Protein AF-A0ABD0PB52-F1 (afdb_monomer)

Radius of gyration: 10.65 Å; Cα contacts (8 Å, |Δi|>4): 50; chains: 1; bounding box: 21×19×26 Å

Organism: Cirrhinus mrigala (NCBI:txid683832)

Structure (mmCIF, N/CA/C/O backbone):
data_AF-A0ABD0PB52-F1
#
_entry.id   AF-A0ABD0PB52-F1
#
loop_
_atom_site.group_PDB
_atom_site.id
_atom_site.type_symbol
_atom_site.label_atom_id
_atom_site.label_alt_id
_atom_site.label_comp_id
_atom_site.label_asym_id
_atom_site.label_entity_id
_atom_site.label_seq_id
_atom_site.pdbx_PDB_ins_code
_atom_site.Cartn_x
_atom_site.Cartn_y
_atom_site.Cartn_z
_atom_site.occupancy
_atom_site.B_iso_or_equiv
_atom_site.auth_seq_id
_atom_site.auth_comp_id
_atom_site.auth_asym_id
_atom_site.auth_atom_id
_atom_site.pdbx_PDB_model_num
ATOM 1 N N . ASP A 1 1 ? -3.536 -10.248 -4.142 1.00 84.56 1 ASP A N 1
ATOM 2 C CA . ASP A 1 1 ? -4.149 -8.966 -4.551 1.00 84.56 1 ASP A CA 1
ATOM 3 C C . ASP A 1 1 ? -4.177 -7.948 -3.421 1.00 84.56 1 ASP A C 1
ATOM 5 O O . ASP A 1 1 ? -4.557 -8.278 -2.295 1.00 84.56 1 ASP A O 1
ATOM 9 N N . THR A 1 2 ? -3.773 -6.711 -3.719 1.00 90.44 2 THR A N 1
ATOM 10 C CA . THR A 1 2 ? -3.696 -5.588 -2.764 1.00 90.44 2 THR A CA 1
ATOM 11 C C . THR A 1 2 ? -5.046 -5.284 -2.118 1.00 90.44 2 THR A C 1
ATOM 13 O O . THR A 1 2 ? -5.127 -5.109 -0.903 1.00 90.44 2 THR A O 1
ATOM 16 N N . LEU A 1 3 ? -6.127 -5.303 -2.903 1.00 93.00 3 LEU A N 1
ATOM 17 C CA . LEU A 1 3 ? -7.479 -5.020 -2.413 1.00 93.00 3 LEU A CA 1
ATOM 18 C C . LEU A 1 3 ? -7.957 -6.067 -1.398 1.00 93.00 3 LEU A C 1
ATOM 20 O O . LEU A 1 3 ? -8.553 -5.716 -0.385 1.00 93.00 3 LEU A O 1
ATOM 24 N N . THR A 1 4 ? -7.626 -7.347 -1.597 1.00 94.12 4 THR A N 1
ATOM 25 C CA . THR A 1 4 ? -7.940 -8.408 -0.626 1.00 94.12 4 THR A CA 1
ATOM 26 C C . THR A 1 4 ? -7.190 -8.214 0.693 1.00 94.12 4 THR A C 1
ATOM 28 O O . THR A 1 4 ? -7.746 -8.468 1.761 1.00 94.12 4 THR A O 1
ATOM 31 N N . LEU A 1 5 ? -5.934 -7.754 0.647 1.00 93.38 5 LEU A N 1
ATOM 32 C CA . LEU A 1 5 ? -5.164 -7.434 1.854 1.00 93.38 5 LEU A CA 1
ATOM 33 C C . LEU A 1 5 ? -5.764 -6.241 2.605 1.00 93.38 5 LEU A C 1
ATOM 35 O O . LEU A 1 5 ? -5.893 -6.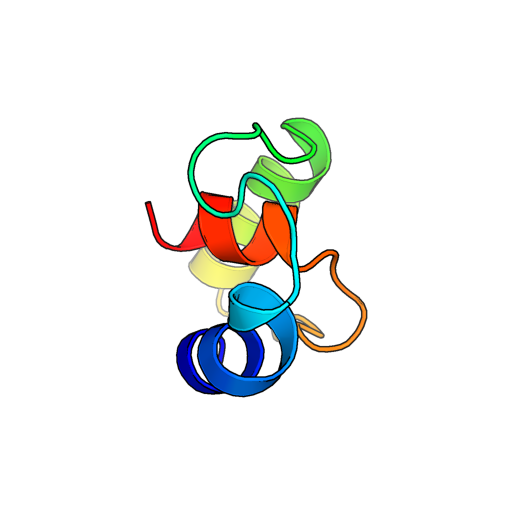302 3.830 1.00 93.38 5 LEU A O 1
ATOM 39 N N . LEU A 1 6 ? -6.179 -5.201 1.881 1.00 94.88 6 LEU A N 1
ATOM 40 C CA . LEU A 1 6 ? -6.857 -4.038 2.454 1.00 94.88 6 LEU A CA 1
ATOM 41 C C . LEU A 1 6 ? -8.213 -4.408 3.060 1.00 94.88 6 LEU A C 1
ATOM 43 O O . LEU A 1 6 ? -8.513 -3.968 4.165 1.00 94.88 6 LEU A O 1
ATOM 47 N N . LEU A 1 7 ? -8.987 -5.285 2.420 1.00 94.19 7 LEU A N 1
ATOM 48 C CA . LEU A 1 7 ? -10.239 -5.783 2.989 1.00 94.19 7 LEU A CA 1
ATOM 49 C C . LEU A 1 7 ? -10.004 -6.558 4.295 1.00 94.19 7 LEU A C 1
ATOM 51 O O . LEU A 1 7 ? -10.732 -6.378 5.264 1.00 94.19 7 LEU A O 1
ATOM 55 N N . ARG A 1 8 ? -8.971 -7.409 4.350 1.00 93.31 8 ARG A N 1
ATOM 56 C CA . ARG A 1 8 ? -8.698 -8.247 5.531 1.00 93.31 8 ARG A CA 1
ATOM 57 C C . ARG A 1 8 ? -8.081 -7.478 6.698 1.00 93.31 8 ARG A C 1
ATOM 59 O O . ARG A 1 8 ? -8.403 -7.773 7.844 1.00 93.31 8 ARG A O 1
ATOM 66 N N . LYS A 1 9 ? -7.160 -6.548 6.425 1.00 93.50 9 LYS A N 1
ATOM 67 C CA . LYS A 1 9 ? -6.364 -5.864 7.463 1.00 93.50 9 LYS A CA 1
ATOM 68 C C . LYS A 1 9 ? -6.682 -4.370 7.596 1.00 93.50 9 LYS A C 1
ATOM 70 O O . LYS A 1 9 ? -6.561 -3.812 8.683 1.00 93.50 9 LYS A O 1
ATOM 75 N N . GLY A 1 10 ? -7.081 -3.715 6.509 1.00 92.44 10 GLY A N 1
ATOM 76 C CA . GLY A 1 10 ? -7.331 -2.271 6.460 1.00 92.44 10 GLY A CA 1
ATOM 77 C C . GLY A 1 10 ? -8.549 -1.836 7.270 1.00 92.44 10 GLY A C 1
ATOM 78 O O . GLY A 1 10 ? -8.493 -0.780 7.889 1.00 92.44 10 GLY A O 1
ATOM 79 N N . LEU A 1 11 ? -9.592 -2.671 7.357 1.00 92.00 11 LEU A N 1
ATOM 80 C CA . LEU A 1 11 ? -10.801 -2.384 8.149 1.00 92.00 11 LEU A CA 1
ATOM 81 C C . LEU A 1 11 ? -10.517 -2.178 9.645 1.00 92.00 11 LEU A C 1
ATOM 83 O O . LEU A 1 11 ? -11.218 -1.419 10.304 1.00 92.00 11 LEU A O 1
ATOM 87 N N . TYR A 1 12 ? -9.476 -2.828 10.168 1.00 94.31 12 TYR A N 1
ATOM 88 C CA . TYR A 1 12 ? -9.065 -2.736 11.573 1.00 94.31 12 TYR A CA 1
ATOM 89 C C . TYR A 1 12 ? -7.886 -1.777 11.787 1.00 94.31 12 TYR A C 1
ATOM 91 O O . TYR A 1 12 ? -7.344 -1.696 12.887 1.00 94.31 12 TYR A O 1
ATOM 99 N N . THR A 1 13 ? -7.447 -1.074 10.740 1.00 95.12 13 THR A N 1
ATOM 100 C CA . THR A 1 13 ? -6.294 -0.173 10.805 1.00 95.12 13 THR A CA 1
ATOM 101 C C . THR A 1 13 ? -6.771 1.270 10.939 1.00 95.12 13 THR A C 1
ATOM 103 O O . THR A 1 13 ? -7.327 1.847 10.004 1.00 95.12 13 THR A O 1
ATOM 106 N N . GLU A 1 14 ? -6.518 1.889 12.091 1.00 95.50 14 GLU A N 1
ATOM 107 C CA . GLU A 1 14 ? -6.901 3.282 12.315 1.00 95.50 14 GLU A CA 1
ATOM 108 C C . GLU A 1 14 ? -6.198 4.232 11.333 1.00 95.50 14 GLU A C 1
ATOM 110 O O . GLU A 1 14 ? -4.972 4.222 11.161 1.00 95.50 14 GLU A O 1
ATOM 115 N N . GLY A 1 15 ? -6.992 5.103 10.708 1.00 94.38 15 GLY A N 1
ATOM 116 C CA . GLY A 1 15 ? -6.487 6.094 9.767 1.00 94.38 15 GLY A CA 1
ATOM 117 C C . GLY A 1 15 ? -6.025 5.492 8.441 1.00 94.38 15 GLY A C 1
ATOM 118 O O . GLY A 1 15 ? -5.227 6.128 7.752 1.00 94.38 15 GLY A O 1
ATOM 119 N N . ILE A 1 16 ? -6.512 4.302 8.073 1.00 94.75 16 ILE A N 1
ATOM 120 C CA . ILE A 1 16 ? -6.377 3.758 6.718 1.00 94.75 16 ILE A CA 1
ATOM 121 C C . ILE A 1 16 ? -6.827 4.806 5.682 1.00 94.75 16 ILE A C 1
ATOM 123 O O . ILE A 1 16 ? -7.787 5.539 5.913 1.00 94.75 16 ILE A O 1
ATOM 127 N N . PHE A 1 17 ? -6.078 4.949 4.586 1.00 94.12 17 PHE A N 1
ATOM 128 C CA . PHE A 1 17 ? -6.207 6.009 3.564 1.00 94.12 17 PHE A CA 1
ATOM 129 C C . PHE A 1 17 ? -5.927 7.455 4.020 1.00 94.12 17 PHE A C 1
ATOM 131 O O . PHE A 1 17 ? -5.523 8.272 3.191 1.00 94.12 17 PHE A O 1
ATOM 138 N N . ARG A 1 18 ? -6.060 7.778 5.313 1.00 94.88 18 ARG A N 1
ATOM 139 C CA . ARG A 1 18 ? -5.760 9.110 5.873 1.00 94.88 18 ARG A CA 1
ATOM 140 C C . ARG A 1 18 ? -4.275 9.300 6.183 1.00 94.88 18 ARG A C 1
ATOM 142 O O . ARG A 1 18 ? -3.719 10.360 5.920 1.00 94.88 18 ARG A O 1
ATOM 149 N N . ARG A 1 19 ? -3.641 8.299 6.795 1.00 93.56 19 ARG A N 1
ATOM 150 C CA . ARG A 1 19 ? -2.221 8.341 7.166 1.00 93.56 19 ARG A CA 1
ATOM 151 C C . ARG A 1 19 ? -1.364 8.107 5.930 1.00 93.56 19 ARG A C 1
ATOM 153 O O . ARG A 1 19 ? -1.665 7.212 5.149 1.00 93.56 19 ARG A O 1
ATOM 160 N N . ALA A 1 20 ? -0.289 8.877 5.802 1.00 92.19 20 ALA A N 1
ATOM 161 C CA . ALA A 1 20 ? 0.723 8.633 4.787 1.00 92.19 20 ALA A CA 1
ATOM 162 C C . ALA A 1 20 ? 1.581 7.418 5.169 1.00 92.19 20 ALA A C 1
ATOM 164 O O . ALA A 1 20 ? 2.008 7.267 6.320 1.00 92.19 20 ALA A O 1
ATOM 165 N N . GLY A 1 21 ? 1.833 6.558 4.190 1.00 90.25 21 GLY A N 1
ATOM 166 C CA . GLY A 1 21 ? 2.824 5.498 4.251 1.00 90.25 21 GLY A CA 1
ATOM 167 C C . GLY A 1 21 ? 4.243 6.046 4.118 1.00 90.25 21 GLY A C 1
ATOM 168 O O . GLY A 1 21 ? 4.482 7.236 3.913 1.00 90.25 21 GLY A O 1
ATOM 169 N N . ASN A 1 22 ? 5.226 5.157 4.230 1.00 94.56 22 ASN A N 1
ATOM 170 C CA . ASN A 1 22 ? 6.619 5.534 4.030 1.00 94.56 22 ASN A CA 1
ATOM 171 C C . ASN A 1 22 ? 6.857 5.924 2.557 1.00 94.56 22 ASN A C 1
ATOM 173 O O . ASN A 1 22 ? 6.810 5.073 1.671 1.00 94.56 22 ASN A O 1
ATOM 177 N N . ALA A 1 23 ? 7.163 7.199 2.301 1.00 95.62 23 ALA A N 1
ATOM 178 C CA . ALA A 1 23 ? 7.328 7.742 0.950 1.00 95.62 23 ALA A CA 1
ATOM 179 C C . ALA A 1 23 ? 8.506 7.142 0.159 1.00 95.62 23 ALA A C 1
ATOM 181 O O . ALA A 1 23 ? 8.499 7.169 -1.073 1.00 95.62 23 ALA A O 1
ATOM 182 N N . ARG A 1 24 ? 9.544 6.627 0.831 1.00 96.12 24 ARG A N 1
ATOM 183 C CA . ARG A 1 24 ? 10.636 5.905 0.163 1.00 96.12 24 ARG A CA 1
ATOM 184 C C . ARG A 1 24 ? 10.159 4.526 -0.281 1.00 96.12 24 ARG A C 1
ATOM 186 O O . ARG A 1 24 ? 10.239 4.225 -1.465 1.00 96.12 24 ARG A O 1
ATOM 193 N N . ALA A 1 25 ? 9.583 3.756 0.642 1.00 95.38 25 ALA A N 1
ATOM 194 C CA . ALA A 1 25 ? 9.058 2.425 0.343 1.00 95.38 25 ALA A CA 1
ATOM 195 C C . ALA A 1 25 ? 7.955 2.475 -0.730 1.00 95.38 25 ALA A C 1
ATOM 197 O O . ALA A 1 25 ? 7.902 1.622 -1.608 1.00 95.38 25 ALA A O 1
ATOM 198 N N . LEU A 1 26 ? 7.112 3.515 -0.715 1.00 95.88 26 LEU A N 1
ATOM 199 C CA . LEU A 1 26 ? 6.058 3.702 -1.714 1.00 95.88 26 LEU A CA 1
ATOM 200 C C . LEU A 1 26 ? 6.641 3.897 -3.117 1.00 95.88 26 LEU A C 1
ATOM 202 O O . LEU A 1 26 ? 6.132 3.328 -4.078 1.00 95.88 26 LEU A O 1
ATOM 206 N N . ARG A 1 27 ? 7.708 4.696 -3.233 1.00 96.56 27 ARG A N 1
ATOM 207 C CA . ARG A 1 27 ? 8.405 4.924 -4.504 1.00 96.56 27 ARG A CA 1
ATOM 208 C C . ARG A 1 27 ? 9.093 3.659 -5.005 1.00 96.56 27 ARG A C 1
ATOM 210 O O . ARG A 1 27 ? 8.958 3.346 -6.180 1.00 96.56 27 ARG A O 1
ATOM 217 N N . GLU A 1 28 ? 9.779 2.936 -4.124 1.00 96.12 28 GLU A N 1
ATOM 218 C CA . GLU A 1 28 ? 10.462 1.682 -4.465 1.00 96.12 28 GLU A CA 1
ATOM 219 C C . GLU A 1 28 ? 9.467 0.617 -4.954 1.00 96.12 28 GLU A C 1
ATOM 221 O O . GLU A 1 28 ? 9.676 0.040 -6.018 1.00 96.12 28 GLU A O 1
ATOM 226 N N . ILE A 1 29 ? 8.342 0.423 -4.256 1.00 95.31 29 ILE A N 1
ATOM 227 C CA . ILE A 1 29 ? 7.300 -0.527 -4.682 1.00 95.31 29 ILE A CA 1
ATOM 228 C C . ILE A 1 29 ? 6.666 -0.098 -6.008 1.00 95.31 29 ILE A C 1
ATOM 230 O O . ILE A 1 29 ? 6.484 -0.934 -6.888 1.00 95.31 29 ILE A O 1
ATOM 234 N N . LYS A 1 30 ? 6.341 1.192 -6.184 1.00 95.31 30 LYS A N 1
ATOM 235 C CA . LYS A 1 30 ? 5.790 1.693 -7.457 1.00 95.31 30 LYS A CA 1
ATOM 236 C C . LYS A 1 30 ? 6.748 1.433 -8.623 1.00 95.31 30 LYS A C 1
ATOM 238 O O . LYS A 1 30 ? 6.292 1.002 -9.674 1.00 95.31 30 LYS A O 1
ATOM 243 N N . ALA A 1 31 ? 8.049 1.658 -8.434 1.00 96.94 31 ALA A N 1
ATOM 244 C CA . ALA A 1 31 ? 9.057 1.372 -9.453 1.00 96.94 31 ALA A CA 1
ATOM 245 C C . ALA A 1 31 ? 9.117 -0.126 -9.788 1.00 96.94 31 ALA A C 1
ATOM 247 O O . ALA A 1 31 ? 8.983 -0.486 -10.950 1.00 96.94 31 ALA A O 1
ATOM 248 N N . GLN A 1 32 ? 9.203 -0.996 -8.776 1.00 96.00 32 GLN A N 1
ATOM 249 C CA . GLN A 1 32 ? 9.225 -2.449 -8.978 1.00 96.00 32 GLN A CA 1
ATOM 250 C C . GLN A 1 32 ? 7.996 -2.945 -9.749 1.00 96.00 32 GLN A C 1
ATOM 252 O O . GLN A 1 32 ? 8.132 -3.703 -10.704 1.00 96.00 32 GLN A O 1
ATOM 257 N N . LEU A 1 33 ? 6.803 -2.475 -9.379 1.00 94.50 33 LEU A N 1
ATOM 258 C CA . LEU A 1 33 ? 5.569 -2.845 -10.073 1.00 94.50 33 LEU A CA 1
ATOM 259 C C . LEU A 1 33 ? 5.543 -2.343 -11.522 1.00 94.50 33 LEU A C 1
ATOM 261 O O . LEU A 1 33 ? 5.086 -3.07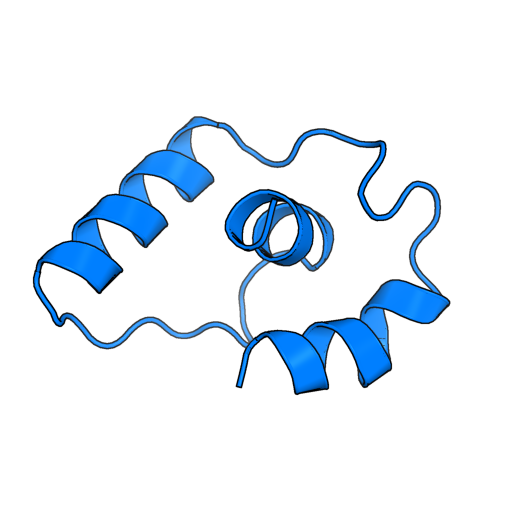1 -12.400 1.00 94.50 33 LEU A O 1
ATOM 265 N N . ASN A 1 34 ? 6.046 -1.132 -11.783 1.00 96.25 34 ASN A N 1
ATOM 266 C CA . ASN A 1 34 ? 6.146 -0.589 -13.141 1.00 96.25 34 ASN A CA 1
ATOM 267 C C . ASN A 1 34 ? 7.132 -1.379 -14.014 1.00 96.25 34 ASN A C 1
ATOM 269 O O . ASN A 1 34 ? 6.899 -1.518 -15.212 1.00 96.25 34 ASN A O 1
ATOM 273 N N . ASP A 1 35 ? 8.183 -1.933 -13.411 1.00 97.56 35 ASP A N 1
ATOM 274 C CA . ASP A 1 35 ? 9.166 -2.785 -14.086 1.00 97.56 35 ASP A CA 1
ATOM 27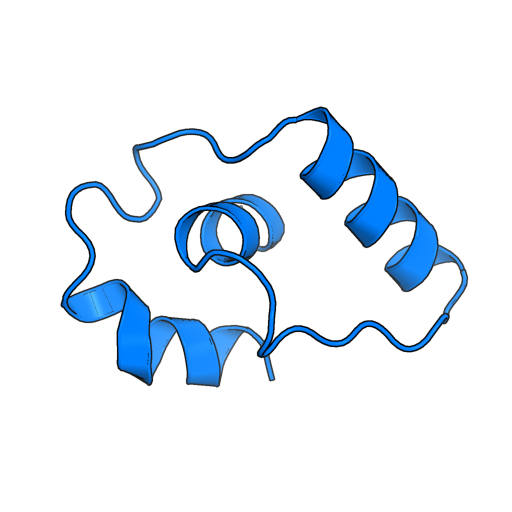5 C C . ASP A 1 35 ? 8.685 -4.246 -14.228 1.00 97.56 35 ASP A C 1
ATOM 277 O O . ASP A 1 35 ? 9.409 -5.097 -14.744 1.00 97.56 35 ASP A O 1
ATOM 281 N N . GLY A 1 36 ? 7.467 -4.563 -13.766 1.00 95.38 36 GLY A N 1
ATOM 282 C CA . GLY 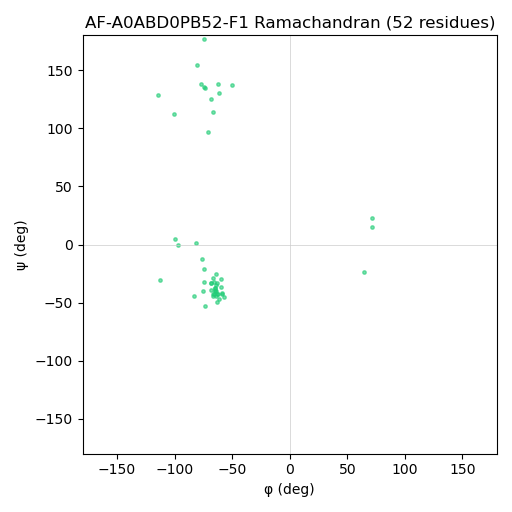A 1 36 ? 6.912 -5.920 -13.782 1.00 95.38 36 GLY A CA 1
ATOM 283 C C . GLY A 1 36 ? 7.570 -6.874 -12.780 1.00 95.38 36 GLY A C 1
ATOM 284 O O . GLY A 1 36 ? 7.402 -8.089 -12.887 1.00 95.38 36 GLY A O 1
ATOM 285 N N . ILE A 1 37 ? 8.322 -6.342 -11.813 1.00 96.69 37 ILE A N 1
ATOM 286 C CA . ILE A 1 37 ? 8.980 -7.118 -10.762 1.00 96.69 37 ILE A CA 1
ATOM 287 C C . ILE A 1 37 ? 7.927 -7.592 -9.759 1.00 96.69 37 ILE A C 1
ATOM 289 O O . ILE A 1 37 ? 7.071 -6.828 -9.308 1.00 96.69 37 ILE A O 1
ATOM 293 N N . GLU A 1 38 ? 8.010 -8.865 -9.379 1.00 93.31 38 GLU A N 1
ATOM 294 C CA . GLU A 1 38 ? 7.146 -9.428 -8.349 1.00 93.31 38 GLU A CA 1
ATOM 295 C C . GLU A 1 38 ? 7.491 -8.835 -6.975 1.00 93.31 38 GLU A C 1
ATOM 297 O O . GLU A 1 38 ? 8.634 -8.884 -6.518 1.00 93.31 38 GLU A O 1
ATOM 302 N N . VAL A 1 39 ? 6.486 -8.270 -6.305 1.00 93.06 39 VAL A N 1
ATOM 303 C CA . VAL A 1 39 ? 6.627 -7.641 -4.987 1.00 93.06 39 VAL A CA 1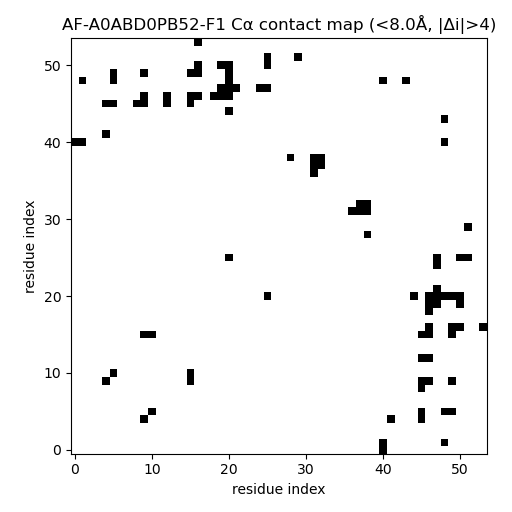
ATOM 304 C C . VAL A 1 39 ? 5.840 -8.443 -3.959 1.00 93.06 39 VAL A C 1
ATOM 306 O O . VAL A 1 39 ? 4.639 -8.670 -4.129 1.00 93.06 39 VAL A O 1
ATOM 309 N N . ASP A 1 40 ? 6.472 -8.811 -2.841 1.00 92.81 40 ASP A N 1
ATOM 310 C CA . ASP A 1 40 ? 5.736 -9.376 -1.708 1.00 92.81 40 ASP A CA 1
ATOM 311 C C . ASP A 1 40 ? 4.895 -8.294 -1.024 1.00 92.81 40 ASP A C 1
ATOM 313 O O . ASP A 1 40 ? 5.364 -7.542 -0.169 1.00 92.81 40 ASP A O 1
ATOM 317 N N . LEU A 1 41 ? 3.615 -8.239 -1.383 1.00 91.62 41 LEU A N 1
ATOM 318 C CA . LEU A 1 41 ? 2.647 -7.325 -0.784 1.00 91.62 41 LEU A CA 1
ATOM 319 C C . LEU A 1 41 ? 2.220 -7.751 0.628 1.00 91.62 41 LEU A C 1
ATOM 321 O O . LEU A 1 41 ? 1.711 -6.920 1.379 1.00 91.62 41 LEU A O 1
ATOM 325 N N . LYS A 1 42 ? 2.380 -9.023 1.022 1.00 91.62 42 LYS A N 1
ATOM 326 C CA . LYS A 1 42 ? 1.903 -9.507 2.331 1.00 91.62 42 LYS A CA 1
ATOM 327 C C . LYS A 1 42 ? 2.793 -9.031 3.478 1.00 91.62 42 LYS A C 1
ATOM 329 O O . LYS A 1 42 ? 2.259 -8.810 4.572 1.00 91.62 42 LYS A O 1
ATOM 334 N N . GLY A 1 43 ? 4.094 -8.878 3.221 1.00 91.50 43 GLY A N 1
ATOM 335 C CA . GLY A 1 43 ? 5.081 -8.335 4.157 1.00 91.50 43 GLY A CA 1
ATOM 336 C C . GLY A 1 43 ? 5.038 -6.812 4.316 1.00 91.50 43 GLY A C 1
ATOM 337 O O . GLY A 1 43 ? 5.626 -6.276 5.253 1.00 91.50 43 GLY A O 1
ATOM 338 N N . GLN A 1 44 ? 4.318 -6.100 3.445 1.00 93.50 44 GLN A N 1
ATOM 339 C CA . GLN A 1 44 ? 4.231 -4.641 3.497 1.00 93.50 44 GLN A CA 1
ATOM 340 C C . GLN A 1 44 ? 3.219 -4.144 4.534 1.00 93.50 44 GLN A C 1
ATOM 342 O O . GLN A 1 44 ? 2.226 -4.798 4.865 1.00 93.50 44 GLN A O 1
ATOM 347 N N . SER A 1 45 ? 3.450 -2.922 5.020 1.00 94.25 45 SER A N 1
ATOM 348 C CA . SER A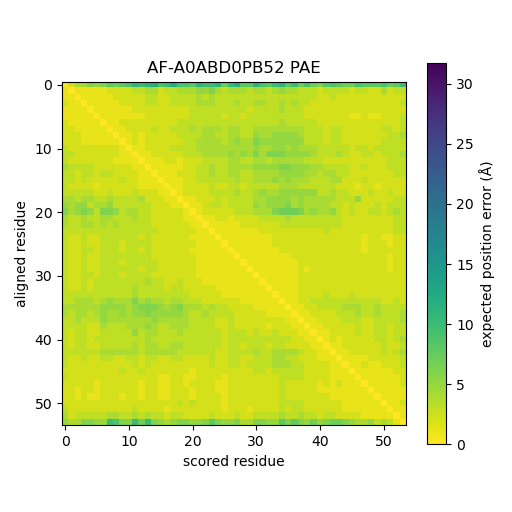 1 45 ? 2.505 -2.223 5.894 1.00 94.25 45 SER A CA 1
ATOM 349 C C . SER A 1 45 ? 1.177 -1.964 5.182 1.00 94.25 45 SER A C 1
ATOM 351 O O . SER A 1 45 ? 1.142 -1.503 4.045 1.00 94.25 45 SER A O 1
ATOM 353 N N . VAL A 1 46 ? 0.063 -2.167 5.884 1.00 95.12 46 VAL A N 1
ATOM 354 C CA . VAL A 1 46 ? -1.290 -1.937 5.352 1.00 95.12 46 VAL A CA 1
ATOM 355 C C . VAL A 1 46 ? -1.516 -0.462 4.996 1.00 95.12 46 VAL A C 1
ATOM 357 O O . VAL A 1 46 ? -2.180 -0.170 4.007 1.00 95.12 46 VAL A O 1
ATOM 360 N N . ILE A 1 47 ? -0.906 0.469 5.741 1.00 96.31 47 ILE A N 1
ATOM 361 C CA . ILE A 1 47 ? -0.931 1.904 5.410 1.00 96.31 47 ILE A CA 1
ATOM 362 C C . ILE A 1 47 ? -0.188 2.169 4.095 1.00 96.31 47 ILE A C 1
ATOM 364 O O . ILE A 1 47 ? -0.657 2.945 3.272 1.00 96.31 47 ILE A O 1
ATOM 368 N N . LEU A 1 48 ? 0.942 1.491 3.868 1.00 96.06 48 LEU A N 1
ATOM 369 C CA . LEU A 1 48 ? 1.702 1.616 2.624 1.00 96.06 48 LEU A CA 1
ATOM 370 C C . LEU A 1 48 ? 0.912 1.072 1.428 1.00 96.06 48 LEU A C 1
ATOM 372 O O . LEU A 1 48 ? 0.866 1.710 0.382 1.00 96.06 48 LEU A O 1
ATOM 376 N N . LEU A 1 49 ? 0.252 -0.076 1.600 1.00 95.50 49 LEU A N 1
ATOM 377 C CA . LEU A 1 49 ? -0.623 -0.658 0.581 1.00 95.50 49 LEU A CA 1
ATOM 378 C C . LEU A 1 49 ? -1.839 0.231 0.28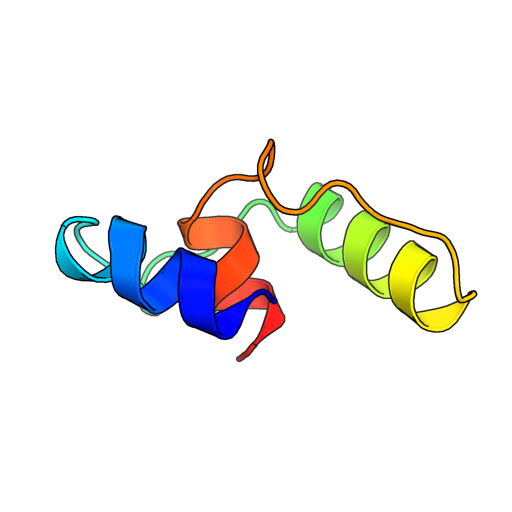8 1.00 95.50 49 LEU A C 1
ATOM 380 O O . LEU A 1 49 ? -2.272 0.302 -0.857 1.00 95.50 49 LEU A O 1
ATOM 384 N N . ALA A 1 50 ? -2.380 0.919 1.297 1.00 96.12 50 ALA A N 1
ATOM 385 C CA . ALA A 1 50 ? -3.464 1.879 1.107 1.00 96.12 50 ALA A CA 1
ATOM 386 C C . ALA A 1 50 ? -2.995 3.120 0.340 1.00 96.12 50 ALA A C 1
ATOM 388 O O . ALA A 1 50 ? -3.711 3.607 -0.526 1.00 96.12 50 ALA A O 1
ATOM 389 N N . ASP A 1 51 ? -1.782 3.601 0.615 1.00 95.44 51 ASP A N 1
ATOM 390 C CA . ASP A 1 51 ? -1.142 4.681 -0.144 1.00 95.44 51 ASP A CA 1
ATOM 391 C C . ASP A 1 51 ? -0.795 4.295 -1.582 1.00 95.44 51 ASP A C 1
ATOM 393 O O . ASP A 1 51 ? -0.754 5.158 -2.456 1.00 95.44 51 ASP A O 1
ATOM 397 N N . LEU A 1 5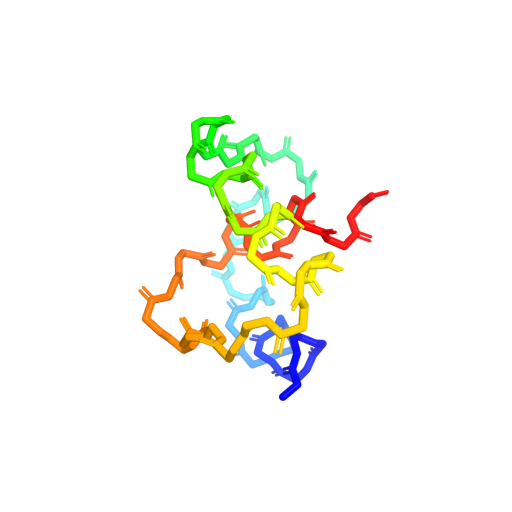2 ? -0.541 3.013 -1.838 1.00 94.56 52 LEU A N 1
ATOM 398 C CA . LEU A 1 52 ? -0.244 2.506 -3.173 1.00 94.56 52 LEU A CA 1
ATOM 399 C C . LEU A 1 52 ? -1.456 2.565 -4.109 1.00 94.56 52 LEU A C 1
ATOM 401 O O . LEU A 1 52 ? -1.268 2.769 -5.304 1.00 94.56 52 LEU A O 1
ATOM 405 N N . VAL A 1 53 ? -2.665 2.382 -3.572 1.00 93.19 53 VAL A N 1
ATOM 406 C CA . VAL A 1 53 ? -3.923 2.353 -4.343 1.00 93.19 53 VAL A CA 1
ATOM 407 C C . VAL A 1 53 ? -4.673 3.692 -4.365 1.00 93.19 53 VAL A C 1
ATOM 409 O O . VAL A 1 53 ? -5.750 3.757 -4.952 1.00 93.19 53 VAL A O 1
ATOM 412 N N . LYS A 1 54 ? -4.142 4.727 -3.704 1.00 87.88 54 LYS A N 1
ATOM 413 C CA . LYS A 1 54 ? -4.615 6.113 -3.829 1.00 87.88 54 LYS A CA 1
ATOM 414 C C . LYS A 1 54 ? -4.075 6.747 -5.105 1.00 87.88 54 LYS A C 1
ATOM 416 O O . LYS A 1 54 ? 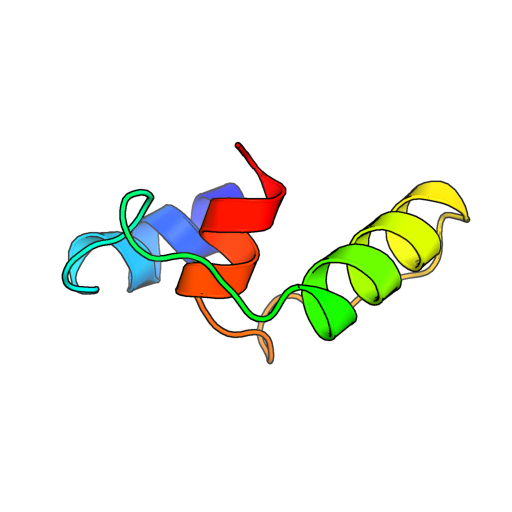-4.871 7.460 -5.748 1.00 87.88 54 LYS A O 1
#

Mean predicted aligned error: 2.57 Å

pLDDT: mean 94.09, std 2.27, range [84.56, 97.56]

Secondary structure (DSSP, 8-state):
-HHHHHHHHGGGSTTTTTS---HHHHHHHHHHHHTT----SSSS-HHHHHHH--

InterPro domains:
  IPR000198 Rho GTPase-activating protein domain [PF00620] (4-54)
  IPR000198 Rho GTPase-activating protein domain [PS50238] (1-54)
  IPR008936 Rho GTPase activation protein [G3DSA:1.10.555.10] (1-54)
  IPR008936 Rho GTPase activation protein [SSF48350] (3-54)

Sequence (54 aa):
DTLTLLLRKGLYTEGIFRRAGNARALREIKAQLNDGIEVDLKGQSVILLADLVK

Solvent-accessible surface area (backbone atoms only — not comparable to full-atom values): 3352 Å² total; per-residue (Å²): 110,72,67,61,50,40,64,74,50,33,78,80,38,88,54,55,74,72,47,83,38,59,71,64,62,49,51,54,51,53,49,37,53,74,72,70,45,91,71,76,66,82,83,48,56,63,42,36,57,36,54,70,75,106

Foldseek 3Di:
DLVVVCVVPVVVDPCQLNDADDPVVLVVVVVCVVVVHDDDPVPDDNSSSSNNVD

Nearest PDB structures (foldseek):
  3msx-assembly1_B  TM=9.786E-01  e=1.206E-03  Homo sapiens
  5m6x-assembly1_A  TM=9.042E-01  e=3.761E-03  Homo sapiens
  7qtm-assembly1_H  TM=8.951E-01  e=3.761E-03  Homo sapiens
  2mbg-assembly1_A  TM=9.168E-01  e=3.657E-02  Homo sapiens
  1f7c-assembly1_A  TM=6.833E-01  e=2.545E-01  Gallus gallus